Protein AF-A0A352IVZ8-F1 (afdb_monomer)

Radius of gyration: 16.43 Å; Cα contacts (8 Å, |Δi|>4): 69; chains: 1; bounding box: 38×27×43 Å

Structure (mmCIF, N/CA/C/O backbone):
data_AF-A0A352IVZ8-F1
#
_entry.id   AF-A0A352IVZ8-F1
#
loop_
_atom_site.group_PDB
_atom_site.id
_atom_site.type_symbol
_atom_site.label_atom_id
_atom_site.label_alt_id
_atom_site.label_comp_id
_atom_site.label_asym_id
_atom_site.label_entity_id
_atom_site.label_seq_id
_atom_site.pdbx_PDB_ins_code
_atom_site.Cartn_x
_atom_site.Cartn_y
_atom_site.Cartn_z
_atom_site.occupancy
_atom_site.B_iso_or_equiv
_atom_site.auth_seq_id
_atom_site.auth_comp_id
_atom_site.auth_asym_id
_atom_site.auth_atom_id
_atom_site.pdbx_PDB_model_num
ATOM 1 N N . MET A 1 1 ? 2.228 -14.556 -23.652 1.00 51.25 1 MET A N 1
ATOM 2 C CA . MET A 1 1 ? 1.571 -14.627 -22.328 1.00 51.25 1 MET A CA 1
ATOM 3 C C . MET A 1 1 ? 2.444 -13.816 -21.401 1.00 51.25 1 MET A C 1
ATOM 5 O O . MET A 1 1 ? 3.625 -14.140 -21.347 1.00 51.25 1 MET A O 1
ATOM 9 N N . PRO A 1 2 ? 1.918 -12.757 -20.770 1.00 64.75 2 PRO A N 1
ATOM 10 C CA . PRO A 1 2 ? 2.741 -11.839 -19.996 1.00 64.75 2 PRO A CA 1
ATOM 11 C C . PRO A 1 2 ? 3.408 -12.585 -18.846 1.00 64.75 2 PRO A C 1
ATOM 13 O O . PRO A 1 2 ? 2.765 -13.393 -18.163 1.00 64.75 2 PRO A O 1
ATOM 16 N N . GLU A 1 3 ? 4.690 -12.313 -18.629 1.00 77.62 3 GLU A N 1
ATOM 17 C CA . GLU A 1 3 ? 5.403 -12.847 -17.477 1.00 77.62 3 GLU A CA 1
ATOM 18 C C . GLU A 1 3 ? 4.732 -12.289 -16.216 1.00 77.62 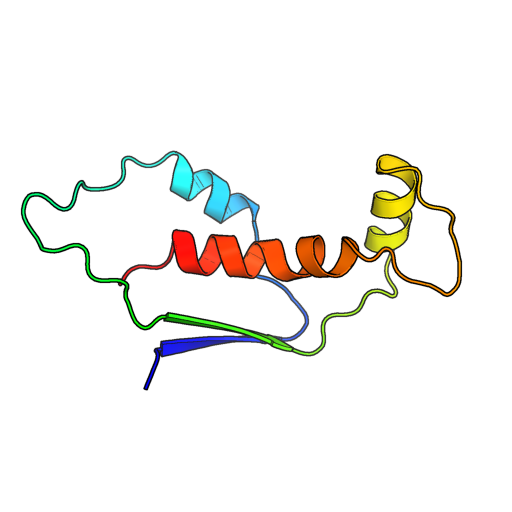3 GLU A C 1
ATOM 20 O O . GLU A 1 3 ? 4.720 -11.080 -15.971 1.00 77.62 3 GLU A O 1
ATOM 25 N N . THR A 1 4 ? 4.055 -13.169 -15.473 1.00 83.00 4 THR A N 1
ATOM 26 C CA . THR A 1 4 ? 3.196 -12.772 -14.354 1.00 83.00 4 THR A CA 1
ATOM 27 C C . THR A 1 4 ? 3.863 -13.120 -13.035 1.00 83.00 4 THR A C 1
ATOM 29 O O . THR A 1 4 ? 3.984 -14.287 -12.669 1.00 83.00 4 THR A O 1
ATOM 32 N N . LEU A 1 5 ? 4.252 -12.092 -12.288 1.00 86.25 5 LEU A N 1
ATOM 33 C CA . LEU A 1 5 ? 4.805 -12.224 -10.947 1.00 86.25 5 LEU A CA 1
ATOM 34 C C . LEU A 1 5 ? 3.670 -12.365 -9.929 1.00 86.25 5 LEU A C 1
ATOM 36 O O . LEU A 1 5 ? 2.883 -11.436 -9.735 1.00 86.25 5 LEU A O 1
ATOM 40 N N . VAL A 1 6 ? 3.585 -13.515 -9.261 1.00 89.12 6 VAL A N 1
ATOM 41 C CA . VAL A 1 6 ? 2.530 -13.794 -8.274 1.00 89.12 6 VAL A CA 1
ATOM 42 C C . VAL A 1 6 ? 3.097 -13.750 -6.857 1.00 89.12 6 VAL A C 1
ATOM 44 O O . VAL A 1 6 ? 4.024 -14.480 -6.513 1.00 89.12 6 VAL A O 1
ATOM 47 N N . TYR A 1 7 ? 2.506 -12.897 -6.023 1.00 88.31 7 TYR A N 1
ATOM 48 C CA . TYR A 1 7 ? 2.801 -12.748 -4.603 1.00 88.31 7 TYR A CA 1
ATOM 49 C C . TYR A 1 7 ? 1.631 -13.256 -3.761 1.00 88.31 7 TYR A C 1
ATOM 51 O O . TYR A 1 7 ? 0.464 -13.047 -4.101 1.00 88.31 7 TYR A O 1
ATOM 59 N N . HIS A 1 8 ? 1.941 -13.866 -2.620 1.00 88.19 8 HIS A N 1
ATOM 60 C CA . HIS A 1 8 ? 0.949 -14.392 -1.687 1.00 88.19 8 HIS A CA 1
ATOM 61 C C . HIS A 1 8 ? 1.131 -13.758 -0.319 1.00 88.19 8 HIS A C 1
ATOM 63 O O . HIS A 1 8 ? 2.170 -13.948 0.306 1.00 88.19 8 HIS A O 1
ATOM 69 N N . THR A 1 9 ? 0.107 -13.044 0.150 1.00 83.88 9 THR A N 1
ATOM 70 C CA . THR A 1 9 ? -0.018 -12.456 1.495 1.00 83.88 9 THR A CA 1
ATOM 71 C C . THR A 1 9 ? 0.993 -11.351 1.823 1.00 83.88 9 THR A C 1
ATOM 73 O O . THR A 1 9 ? 0.642 -10.382 2.495 1.00 83.88 9 THR A O 1
ATOM 76 N N . THR A 1 10 ? 2.224 -11.446 1.330 1.00 82.81 10 THR A N 1
ATOM 77 C CA . THR A 1 10 ? 3.309 -10.496 1.531 1.00 82.81 10 THR A CA 1
ATOM 78 C C . THR A 1 10 ? 3.608 -9.753 0.226 1.00 82.81 10 THR A C 1
ATOM 80 O O . THR A 1 10 ? 3.908 -10.372 -0.797 1.00 82.81 10 THR A O 1
ATOM 83 N N . PRO A 1 11 ? 3.522 -8.412 0.224 1.00 81.56 11 PRO A N 1
ATOM 84 C CA . PRO A 1 11 ? 3.928 -7.626 -0.930 1.00 81.56 11 PRO A CA 1
ATOM 85 C C . PRO A 1 11 ? 5.458 -7.631 -1.085 1.00 81.56 11 PRO A C 1
ATOM 87 O O . PRO A 1 11 ? 6.180 -7.847 -0.104 1.00 81.56 11 PRO A O 1
ATOM 90 N N . PRO A 1 12 ? 5.977 -7.333 -2.290 1.00 79.75 12 PRO A N 1
ATOM 91 C CA . PRO A 1 12 ? 7.406 -7.115 -2.481 1.00 79.75 12 PRO A CA 1
ATOM 92 C C . PRO A 1 12 ? 7.917 -5.997 -1.557 1.00 79.75 12 PRO A C 1
ATOM 94 O O . PRO A 1 12 ? 7.257 -4.975 -1.350 1.00 79.75 12 PRO A O 1
ATOM 97 N N . ALA A 1 13 ? 9.102 -6.201 -0.978 1.00 79.19 13 ALA A N 1
ATOM 98 C CA . ALA A 1 13 ? 9.687 -5.254 -0.038 1.00 79.19 13 ALA A CA 1
ATOM 99 C C . ALA A 1 13 ? 10.068 -3.941 -0.740 1.00 79.19 13 ALA A C 1
ATOM 101 O O . ALA A 1 13 ? 10.836 -3.941 -1.697 1.00 79.19 13 ALA A O 1
ATOM 102 N N . LEU A 1 14 ? 9.583 -2.813 -0.216 1.00 76.25 14 LEU A N 1
ATOM 103 C CA . LEU A 1 14 ? 9.763 -1.488 -0.820 1.00 76.25 14 LEU A CA 1
ATOM 104 C C . LEU A 1 14 ? 11.194 -0.939 -0.702 1.00 76.25 14 LEU A C 1
ATOM 106 O O . LEU A 1 14 ? 11.715 -0.339 -1.638 1.00 76.25 14 LEU A O 1
ATOM 110 N N . LEU A 1 15 ? 11.843 -1.156 0.444 1.00 73.50 15 LEU A N 1
ATOM 111 C CA . LEU A 1 15 ? 13.198 -0.676 0.755 1.00 73.50 15 LEU A CA 1
ATOM 112 C C . LEU A 1 15 ? 14.250 -0.998 -0.326 1.00 73.50 15 LEU A C 1
ATOM 114 O O . LEU A 1 15 ? 14.896 -0.069 -0.814 1.00 73.50 15 LEU A O 1
ATOM 118 N N . PRO A 1 16 ? 14.417 -2.263 -0.762 1.00 70.94 16 PRO A N 1
ATOM 119 C CA . PRO A 1 16 ? 15.380 -2.580 -1.816 1.00 70.94 16 PRO A CA 1
ATOM 120 C C . PRO A 1 16 ? 15.018 -1.939 -3.166 1.00 70.94 16 PRO A C 1
ATOM 122 O O . PRO A 1 16 ? 15.900 -1.707 -3.989 1.00 70.94 16 PRO A O 1
ATOM 125 N N . MET A 1 17 ? 13.744 -1.622 -3.404 1.00 68.88 17 MET A N 1
ATOM 126 C CA . MET A 1 17 ? 13.270 -1.045 -4.666 1.00 68.88 17 MET A CA 1
ATOM 127 C C . MET A 1 17 ? 13.550 0.451 -4.735 1.00 68.88 17 MET A C 1
ATOM 129 O O . MET A 1 17 ? 14.041 0.921 -5.757 1.00 68.88 17 MET A O 1
ATOM 133 N N . TYR A 1 18 ? 13.355 1.180 -3.634 1.00 69.75 18 TYR A N 1
ATOM 134 C CA . TYR A 1 18 ? 13.832 2.560 -3.525 1.00 69.75 18 TYR A CA 1
ATOM 135 C C . TYR A 1 18 ? 15.351 2.637 -3.718 1.00 69.75 18 TYR A C 1
ATOM 137 O O . TYR A 1 18 ? 15.826 3.487 -4.468 1.00 69.75 18 TYR A O 1
ATOM 145 N N . GLY A 1 19 ? 16.114 1.691 -3.158 1.00 74.00 19 GLY A N 1
ATOM 146 C CA . GLY A 1 19 ? 17.555 1.595 -3.414 1.00 74.00 19 GLY A CA 1
ATOM 147 C C . GLY A 1 19 ? 17.890 1.427 -4.901 1.00 74.00 19 GLY A C 1
ATOM 148 O O . GLY A 1 19 ? 18.778 2.101 -5.415 1.00 74.00 19 GLY A O 1
ATOM 149 N N . ARG A 1 20 ? 17.128 0.600 -5.630 1.00 66.69 20 ARG A N 1
ATOM 150 C CA . ARG A 1 20 ? 17.300 0.437 -7.085 1.00 66.69 20 ARG A CA 1
ATOM 151 C C . ARG A 1 20 ? 16.997 1.703 -7.881 1.00 66.69 20 ARG A C 1
ATOM 153 O O . ARG A 1 20 ? 17.612 1.891 -8.923 1.00 66.69 20 ARG A O 1
ATOM 160 N N . THR A 1 21 ? 16.097 2.571 -7.416 1.00 66.25 21 THR A N 1
ATOM 161 C CA . THR A 1 21 ? 15.811 3.843 -8.112 1.00 66.25 21 THR A CA 1
ATOM 162 C C . THR A 1 21 ? 16.954 4.856 -8.040 1.00 66.25 21 THR A C 1
A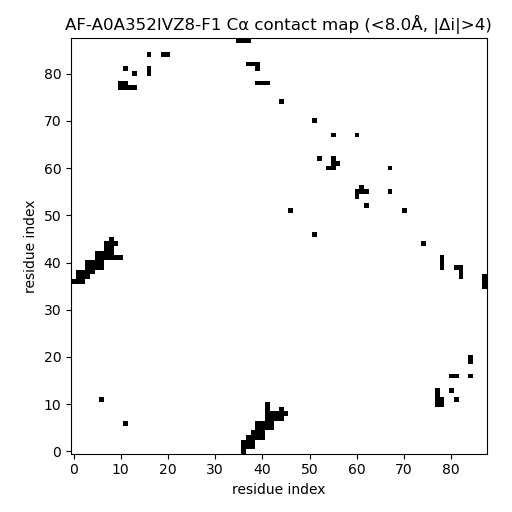TOM 164 O O . THR A 1 21 ? 17.007 5.754 -8.873 1.00 66.25 21 THR A O 1
ATOM 167 N N . LEU A 1 22 ? 17.886 4.699 -7.094 1.00 73.25 22 LEU A N 1
ATOM 168 C CA . LEU A 1 22 ? 19.087 5.536 -6.993 1.00 73.25 22 LEU A CA 1
ATOM 169 C C . LEU A 1 22 ? 20.201 5.091 -7.953 1.00 73.25 22 LEU A C 1
ATOM 171 O O . LEU A 1 22 ? 21.164 5.828 -8.158 1.00 73.25 22 LEU A O 1
ATOM 175 N N . LEU A 1 23 ? 20.095 3.891 -8.533 1.00 74.44 23 LEU A N 1
ATOM 176 C CA . LEU A 1 23 ? 21.064 3.401 -9.507 1.00 74.44 23 LEU A CA 1
ATOM 177 C C . LEU A 1 23 ? 20.821 4.074 -10.866 1.00 74.44 23 LEU A C 1
ATOM 179 O O . LEU A 1 23 ? 19.668 4.206 -11.287 1.00 74.44 23 LEU A O 1
ATOM 183 N N . PRO A 1 24 ? 21.884 4.472 -11.589 1.00 63.81 24 PRO A N 1
ATOM 18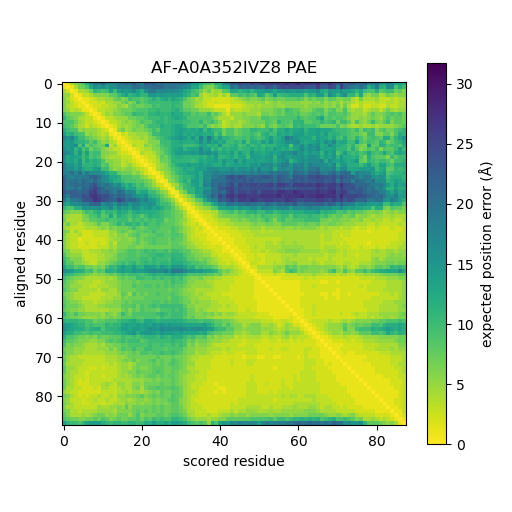4 C CA . PRO A 1 24 ? 21.740 5.057 -12.913 1.00 63.81 24 PRO A CA 1
ATOM 185 C C . PRO A 1 24 ? 21.040 4.062 -13.847 1.00 63.81 24 PRO A C 1
ATOM 187 O O . PRO A 1 24 ? 21.548 2.975 -14.121 1.00 63.81 24 PRO A O 1
ATOM 190 N N . LYS A 1 25 ? 19.849 4.430 -14.336 1.00 66.94 25 LYS A N 1
ATOM 191 C CA . LYS A 1 25 ? 19.139 3.652 -15.357 1.00 66.94 25 LYS A CA 1
ATOM 192 C C . LYS A 1 25 ? 19.931 3.738 -16.660 1.00 66.94 25 LYS A C 1
ATOM 194 O O . LYS A 1 25 ? 20.180 4.832 -17.165 1.00 66.94 25 LYS A O 1
ATOM 199 N N . GLN A 1 26 ? 20.308 2.588 -17.213 1.00 63.22 26 GLN A N 1
ATOM 200 C CA . GLN A 1 26 ? 20.911 2.525 -18.539 1.00 63.22 26 GLN A CA 1
ATOM 201 C C . GLN A 1 26 ? 19.900 3.080 -19.548 1.00 63.22 26 GLN A C 1
ATOM 203 O O . GLN A 1 26 ? 18.806 2.539 -19.710 1.00 63.22 26 GLN A O 1
ATOM 208 N N . LYS A 1 27 ? 20.235 4.218 -20.161 1.00 56.69 27 LYS A N 1
ATOM 209 C CA . LYS A 1 27 ? 19.396 4.863 -21.172 1.00 56.69 27 LYS A CA 1
ATOM 210 C C . LYS A 1 27 ? 19.283 3.890 -22.349 1.00 56.69 27 LYS A C 1
ATOM 212 O O . LYS A 1 27 ? 20.306 3.499 -22.908 1.00 56.69 27 LYS A O 1
ATOM 217 N N . GLN A 1 28 ? 18.068 3.479 -22.706 1.00 59.69 28 GLN A N 1
ATOM 218 C CA . GLN A 1 28 ? 17.843 2.807 -23.983 1.00 59.69 28 GLN A CA 1
ATOM 219 C C . GLN A 1 28 ? 18.077 3.846 -25.083 1.00 59.69 28 GLN A C 1
ATOM 221 O O . GLN A 1 28 ? 17.249 4.719 -25.333 1.00 59.69 28 GLN A O 1
ATOM 226 N N . THR A 1 29 ? 19.272 3.824 -25.663 1.00 49.12 29 THR A N 1
ATOM 227 C CA . THR A 1 29 ? 19.667 4.726 -26.743 1.00 49.12 29 THR A CA 1
ATOM 228 C C . THR A 1 29 ? 19.139 4.155 -28.060 1.00 49.12 29 THR A C 1
ATOM 230 O O . THR A 1 29 ? 19.706 3.197 -28.575 1.00 49.12 29 THR A O 1
ATOM 233 N N . GLY A 1 30 ? 18.061 4.733 -28.603 1.00 58.56 30 GLY A N 1
ATOM 234 C CA . GLY A 1 30 ? 17.703 4.585 -30.024 1.00 58.56 30 GLY A CA 1
ATOM 235 C C . GLY A 1 30 ? 16.697 3.494 -30.418 1.00 58.56 30 GLY A C 1
ATOM 236 O O . GLY A 1 30 ? 16.651 3.152 -31.594 1.00 58.56 30 GLY A O 1
ATOM 237 N N . GLY A 1 31 ? 15.896 2.961 -29.492 1.00 61.72 31 GLY A N 1
ATOM 238 C CA . GLY A 1 31 ? 14.800 2.032 -29.811 1.00 61.72 31 GLY A CA 1
ATOM 239 C C . GLY A 1 31 ? 13.424 2.686 -29.693 1.00 61.72 31 GLY A C 1
ATOM 240 O O . GLY A 1 31 ? 13.240 3.570 -28.855 1.00 61.72 31 GLY A O 1
ATOM 241 N N . ASP A 1 32 ? 12.475 2.241 -30.520 1.00 68.75 32 ASP A N 1
ATOM 242 C CA . ASP A 1 32 ? 11.053 2.582 -30.400 1.00 68.75 32 ASP A CA 1
ATOM 243 C C . ASP A 1 32 ? 10.552 2.287 -28.974 1.00 68.75 32 ASP A C 1
ATOM 245 O O . ASP A 1 32 ? 10.990 1.320 -28.340 1.00 68.75 32 ASP A O 1
ATOM 249 N N . VAL A 1 33 ? 9.680 3.141 -28.433 1.00 71.50 33 VAL A N 1
ATOM 250 C CA . VAL A 1 33 ? 9.219 3.030 -27.040 1.00 71.50 33 VAL A CA 1
ATOM 251 C C . VAL A 1 33 ? 8.235 1.865 -26.945 1.00 71.50 33 VAL A C 1
ATOM 253 O O . VAL A 1 33 ? 7.027 2.037 -27.072 1.00 71.50 33 VAL A O 1
ATOM 256 N N . SER A 1 34 ? 8.760 0.662 -26.718 1.00 77.12 34 SER A N 1
ATOM 257 C CA . SER A 1 34 ? 7.955 -0.540 -26.505 1.00 77.12 34 SER A CA 1
ATOM 258 C C . SER A 1 34 ? 7.677 -0.739 -25.018 1.00 77.12 34 SER A C 1
ATOM 260 O O . SER A 1 34 ? 8.598 -0.802 -24.202 1.00 77.12 34 SER A O 1
ATOM 262 N N . ILE A 1 35 ? 6.400 -0.872 -24.659 1.00 81.06 35 ILE A N 1
ATOM 263 C CA . ILE A 1 35 ? 5.989 -1.249 -23.303 1.00 81.06 35 ILE A CA 1
ATOM 264 C C . ILE A 1 35 ? 6.145 -2.773 -23.173 1.00 81.06 35 ILE A C 1
ATOM 266 O O . ILE A 1 35 ? 5.578 -3.497 -23.993 1.00 81.06 35 ILE A O 1
ATOM 270 N N . PRO A 1 36 ? 6.905 -3.280 -22.187 1.00 84.12 36 PRO A N 1
ATOM 271 C CA . PRO A 1 36 ? 7.075 -4.718 -22.001 1.00 84.12 36 PRO A CA 1
ATOM 272 C C . PRO A 1 36 ? 5.790 -5.378 -21.474 1.00 84.12 36 PRO A C 1
ATOM 274 O O . PRO A 1 36 ? 5.056 -4.787 -20.678 1.00 84.12 36 PRO A O 1
ATOM 277 N N . GLU A 1 37 ? 5.533 -6.624 -21.885 1.00 88.75 37 GLU A N 1
ATOM 278 C CA . GLU A 1 37 ? 4.384 -7.423 -21.430 1.00 88.75 37 GLU A CA 1
ATOM 279 C C . GLU A 1 37 ? 4.609 -7.999 -20.018 1.00 88.75 37 GLU A C 1
ATOM 281 O O . GLU A 1 37 ? 4.805 -9.202 -19.834 1.00 88.75 37 GLU A O 1
ATOM 286 N N . LEU A 1 38 ? 4.578 -7.134 -19.002 1.00 90.12 38 LEU A N 1
ATOM 287 C CA . LEU A 1 38 ? 4.755 -7.504 -17.595 1.00 90.12 38 LEU A CA 1
ATOM 288 C C . LEU A 1 38 ? 3.430 -7.476 -16.829 1.00 90.12 38 LEU A C 1
ATOM 290 O O . LEU A 1 38 ? 2.606 -6.579 -17.011 1.00 90.12 38 LEU A O 1
ATOM 294 N N . SER A 1 39 ? 3.249 -8.428 -15.913 1.00 91.62 39 SER A N 1
ATOM 295 C CA . SER A 1 39 ? 2.087 -8.494 -15.023 1.00 91.62 39 SER A CA 1
ATOM 296 C C . SER A 1 39 ? 2.508 -8.826 -13.591 1.00 91.62 39 SER A C 1
ATOM 298 O O . SER A 1 39 ? 3.472 -9.554 -13.359 1.00 91.62 39 SER A O 1
ATOM 300 N N . ALA A 1 40 ? 1.788 -8.293 -12.603 1.00 92.12 40 ALA A N 1
ATOM 301 C CA . ALA A 1 40 ? 2.030 -8.581 -11.193 1.00 92.12 40 ALA A CA 1
ATOM 302 C C . ALA A 1 40 ? 0.708 -8.719 -10.430 1.00 92.12 40 ALA A C 1
ATOM 304 O O . ALA A 1 40 ? -0.198 -7.904 -10.586 1.00 92.12 40 ALA A O 1
ATOM 305 N N . SER A 1 41 ? 0.600 -9.747 -9.589 1.00 93.25 41 SER A N 1
ATOM 306 C CA . SER A 1 41 ? -0.596 -10.061 -8.803 1.00 93.25 41 SER A CA 1
ATOM 307 C C . SER A 1 41 ? -0.241 -10.289 -7.339 1.00 93.25 41 SER A C 1
ATOM 309 O O . SER A 1 41 ? 0.737 -10.965 -7.035 1.00 93.25 41 SER A O 1
ATOM 311 N N . LEU A 1 42 ? -1.053 -9.755 -6.424 1.00 92.19 42 LEU A N 1
ATOM 312 C CA . LEU A 1 42 ? -0.948 -10.012 -4.986 1.00 92.19 42 LEU A CA 1
ATOM 313 C C . LEU A 1 42 ? -2.249 -10.631 -4.485 1.00 92.19 42 LEU A C 1
ATOM 315 O O . LEU A 1 42 ? -3.299 -9.991 -4.511 1.00 92.19 42 LEU A O 1
ATOM 319 N N . LEU A 1 43 ? -2.165 -11.869 -4.007 1.00 92.75 43 LEU A N 1
ATOM 320 C CA . LEU A 1 43 ? -3.305 -12.642 -3.526 1.00 92.75 43 LEU A CA 1
ATOM 321 C C . LEU A 1 43 ? -3.309 -12.723 -1.999 1.00 92.75 43 LEU A C 1
ATOM 323 O O . LEU A 1 43 ? -2.258 -12.788 -1.364 1.00 92.75 43 LEU A O 1
ATOM 327 N N . GLY A 1 44 ? -4.502 -12.743 -1.400 1.00 89.25 44 GLY A N 1
ATOM 328 C CA . GLY A 1 44 ? -4.658 -12.923 0.048 1.00 89.25 44 GLY A CA 1
ATOM 329 C C . GLY A 1 44 ? -4.139 -11.752 0.889 1.00 89.25 44 GLY A C 1
ATOM 330 O O . GLY A 1 44 ? -3.722 -11.955 2.029 1.00 89.25 44 GLY A O 1
ATOM 331 N N . VAL A 1 45 ? -4.127 -10.534 0.334 1.00 89.69 45 VAL A N 1
ATOM 332 C CA . VAL A 1 45 ? -3.789 -9.329 1.099 1.00 89.69 45 VAL A CA 1
ATOM 333 C C . VAL A 1 45 ? -4.865 -9.064 2.154 1.00 89.69 45 VAL A C 1
ATOM 335 O O . VAL A 1 45 ? -6.059 -9.094 1.863 1.00 89.69 45 VAL A O 1
ATOM 338 N N . S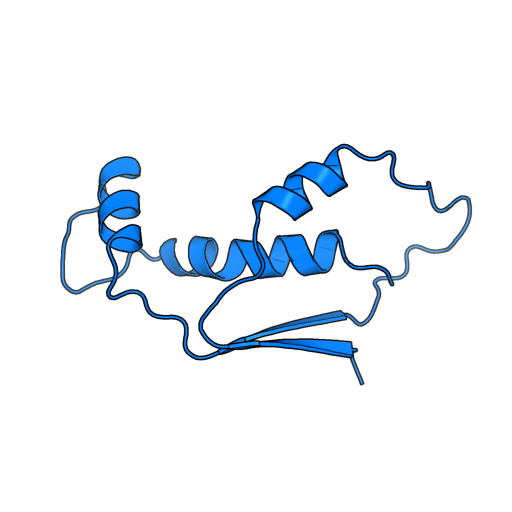ER A 1 46 ? -4.441 -8.804 3.390 1.00 88.69 46 SER A N 1
ATOM 339 C CA . SER A 1 46 ? -5.344 -8.527 4.509 1.00 88.69 46 SER A CA 1
ATOM 340 C C . SER A 1 46 ? -5.214 -7.085 4.980 1.00 88.69 46 SER A C 1
ATOM 342 O O . SER A 1 46 ? -4.115 -6.544 5.116 1.00 88.69 46 SER A O 1
ATOM 344 N N . THR A 1 47 ? -6.355 -6.468 5.272 1.00 89.25 47 THR A N 1
ATOM 345 C CA . THR A 1 47 ? -6.453 -5.123 5.853 1.00 89.25 47 THR A CA 1
ATOM 346 C C . THR A 1 47 ? -6.669 -5.149 7.366 1.00 89.25 47 THR A C 1
ATOM 348 O O . THR A 1 47 ? -6.625 -4.096 7.997 1.00 89.25 47 THR A O 1
ATOM 351 N N . ALA A 1 48 ? -6.816 -6.337 7.965 1.00 80.75 48 ALA A N 1
ATOM 352 C CA . ALA A 1 48 ? -7.144 -6.546 9.381 1.00 80.75 48 ALA A CA 1
ATOM 353 C C . ALA A 1 48 ? 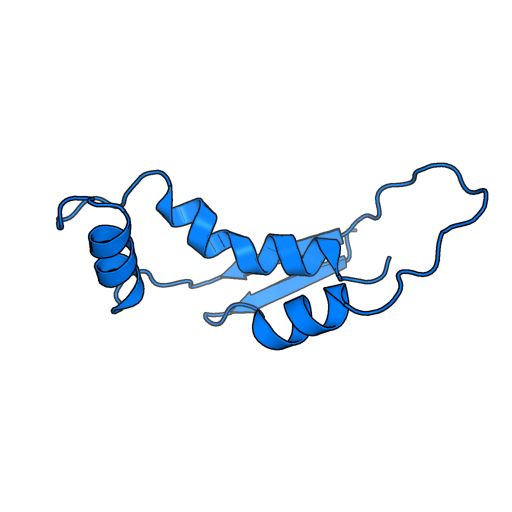-5.997 -6.214 10.367 1.00 80.75 48 ALA A C 1
ATOM 355 O O . ALA A 1 48 ? -6.052 -6.567 11.542 1.00 80.75 48 ALA A O 1
ATOM 356 N N . GLY A 1 49 ? -4.934 -5.556 9.899 1.00 80.69 49 GLY A N 1
ATOM 357 C CA . GLY A 1 49 ? -3.753 -5.216 10.689 1.00 80.69 49 GLY A CA 1
ATOM 358 C C . GLY A 1 49 ? -3.701 -3.759 11.157 1.00 80.69 49 GLY A C 1
ATOM 359 O O . GLY A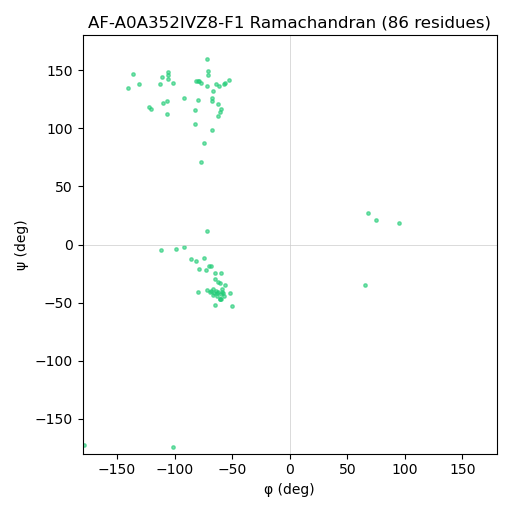 1 49 ? -4.593 -2.945 10.928 1.00 80.69 49 GLY A O 1
ATOM 360 N N . LYS A 1 50 ? -2.573 -3.390 11.776 1.00 88.81 50 LYS A N 1
ATOM 361 C CA . LYS A 1 50 ? -2.319 -2.028 12.289 1.00 88.81 50 LYS A CA 1
ATOM 362 C C . LYS A 1 50 ? -2.152 -0.971 11.183 1.00 88.81 50 LYS A C 1
ATOM 364 O O . LYS A 1 50 ? -2.278 0.221 11.460 1.00 88.81 50 LYS A O 1
ATOM 369 N N . ASN A 1 51 ? -1.879 -1.392 9.946 1.00 90.75 51 ASN A N 1
ATOM 370 C CA . ASN A 1 51 ? -1.536 -0.497 8.836 1.00 90.75 51 ASN A CA 1
ATOM 371 C C . ASN A 1 51 ? -2.707 0.397 8.413 1.00 90.75 51 ASN A C 1
ATOM 373 O O . ASN A 1 51 ? -2.510 1.598 8.250 1.00 90.75 51 ASN A O 1
ATOM 377 N N . LEU A 1 52 ? -3.921 -0.159 8.311 1.00 92.38 52 LEU A N 1
ATOM 378 C CA . LEU A 1 52 ? -5.119 0.613 7.970 1.00 92.38 52 LEU A CA 1
ATOM 379 C C . LEU A 1 52 ? -5.385 1.698 9.018 1.00 92.38 52 LEU A C 1
ATOM 381 O O . LEU A 1 52 ? -5.577 2.859 8.669 1.00 92.38 52 LEU A O 1
ATOM 385 N N . LYS A 1 53 ? -5.324 1.336 10.305 1.00 92.50 53 LYS A N 1
ATOM 386 C CA . LYS A 1 53 ? -5.528 2.283 11.408 1.00 92.50 53 LYS A CA 1
ATOM 387 C C . LYS A 1 53 ? -4.502 3.416 11.372 1.00 92.50 53 LYS A C 1
ATOM 389 O O . LYS A 1 53 ? -4.862 4.574 11.550 1.00 92.50 53 LYS A O 1
ATOM 394 N N . ARG A 1 54 ? -3.229 3.099 11.108 1.00 93.44 54 ARG A N 1
ATOM 395 C CA . ARG A 1 54 ? -2.177 4.117 10.990 1.00 93.44 54 ARG A CA 1
ATOM 396 C C . ARG A 1 54 ? -2.390 5.022 9.778 1.00 93.44 54 ARG A C 1
ATOM 398 O O . ARG A 1 54 ? -2.235 6.230 9.903 1.00 93.44 54 ARG A O 1
ATOM 405 N N . TYR A 1 55 ? -2.778 4.461 8.636 1.00 94.25 55 TYR A N 1
ATOM 406 C CA . TYR A 1 55 ? -3.122 5.239 7.448 1.00 94.25 55 TYR A CA 1
ATOM 407 C C . TYR A 1 55 ? -4.294 6.192 7.709 1.00 94.25 55 TYR A C 1
ATOM 409 O O . TYR A 1 55 ? -4.194 7.379 7.413 1.00 94.25 55 TYR A O 1
ATOM 417 N N . GLN A 1 56 ? -5.365 5.701 8.340 1.00 94.12 56 GLN A N 1
ATOM 418 C CA . GLN A 1 56 ? -6.516 6.518 8.727 1.00 94.12 56 GLN A CA 1
ATOM 419 C C . GLN A 1 56 ? -6.107 7.684 9.635 1.00 94.12 56 GLN A C 1
ATOM 421 O O . GLN A 1 56 ? -6.504 8.813 9.382 1.00 94.12 56 GLN A O 1
ATOM 426 N N . GLN A 1 57 ? -5.253 7.438 10.633 1.00 94.00 57 GLN A N 1
ATOM 427 C CA . GLN A 1 57 ? -4.738 8.486 11.520 1.00 94.00 57 GLN A CA 1
ATOM 428 C C . GLN A 1 57 ? -3.905 9.542 10.784 1.00 94.00 57 GLN A C 1
ATOM 430 O O . GLN A 1 57 ? -4.079 10.728 11.035 1.00 94.00 57 GLN A O 1
ATOM 435 N N . VAL A 1 58 ? -3.011 9.125 9.881 1.00 95.88 58 VAL A N 1
ATOM 436 C CA . VAL A 1 58 ? -2.143 10.047 9.127 1.00 95.88 58 VAL A CA 1
ATOM 437 C C . VAL A 1 58 ? -2.948 10.893 8.141 1.00 95.88 58 VAL A C 1
ATOM 439 O O . VAL A 1 58 ? -2.683 12.081 7.995 1.00 95.88 58 VAL A O 1
ATOM 442 N N . CYS A 1 59 ? -3.932 10.293 7.472 1.00 95.12 59 CYS A N 1
ATOM 443 C CA . CYS A 1 59 ? -4.736 10.967 6.454 1.00 95.12 59 CYS A CA 1
ATOM 444 C C . CYS A 1 59 ? -6.021 11.613 7.000 1.00 95.12 59 CYS A C 1
ATOM 446 O O . CYS A 1 59 ? -6.756 12.220 6.229 1.00 95.12 59 CYS A O 1
ATOM 448 N N . GLY A 1 60 ? -6.315 11.484 8.298 1.00 94.81 60 GLY A N 1
ATOM 449 C CA . GLY A 1 60 ? -7.508 12.064 8.924 1.00 94.81 60 GLY A CA 1
ATOM 450 C C . GLY A 1 60 ? -8.824 11.340 8.609 1.00 94.81 60 GLY A C 1
ATOM 451 O O . GLY A 1 60 ? -9.893 11.929 8.741 1.00 94.81 60 GLY A O 1
ATOM 452 N N . PHE A 1 61 ? -8.780 10.070 8.197 1.00 93.50 61 PHE A N 1
ATOM 453 C CA . PHE A 1 61 ? -9.993 9.276 7.991 1.00 93.50 61 PHE A CA 1
ATOM 454 C C . PHE A 1 61 ? -10.554 8.768 9.322 1.00 93.50 61 PHE A C 1
ATOM 456 O O . PHE A 1 61 ? -9.815 8.309 10.195 1.00 93.50 61 PHE A O 1
ATOM 463 N N . ALA A 1 62 ? -11.881 8.778 9.449 1.00 90.12 62 ALA A N 1
ATOM 464 C CA . ALA A 1 62 ? -12.556 8.174 10.589 1.00 90.12 62 ALA A CA 1
ATOM 465 C C . ALA A 1 62 ? -12.326 6.653 10.622 1.00 90.12 62 ALA A C 1
ATOM 467 O O . ALA A 1 62 ? -12.389 5.971 9.594 1.00 90.12 62 ALA A O 1
ATOM 468 N N . ALA A 1 63 ? -12.082 6.117 11.818 1.00 83.75 63 ALA A N 1
ATOM 469 C CA . ALA A 1 63 ? -12.075 4.676 12.032 1.00 83.75 63 ALA A CA 1
ATOM 470 C C . ALA A 1 63 ? -13.512 4.138 11.954 1.00 83.75 63 ALA A C 1
ATOM 472 O O . ALA A 1 63 ? -14.432 4.730 12.515 1.00 83.75 63 ALA A O 1
ATOM 473 N N . GLY A 1 64 ? -13.710 3.008 11.278 1.00 83.00 64 GLY A N 1
ATOM 474 C CA . GLY A 1 64 ? -15.031 2.411 11.103 1.00 83.00 64 GLY A CA 1
ATOM 475 C C . GLY A 1 64 ? -14.981 1.101 10.323 1.00 83.00 64 GLY A C 1
ATOM 476 O O . GLY A 1 64 ? -13.906 0.589 10.020 1.00 83.00 64 GLY A O 1
ATOM 477 N N . SER A 1 65 ? -16.158 0.571 9.991 1.00 83.44 65 SER A N 1
ATOM 478 C CA . SER A 1 65 ? -16.323 -0.658 9.200 1.00 83.44 65 SER A CA 1
ATOM 479 C C . SER A 1 65 ? -16.034 -0.476 7.706 1.00 83.44 65 SER A C 1
ATOM 481 O O . SER A 1 65 ? -15.926 -1.462 6.980 1.00 83.44 65 SER A O 1
ATOM 483 N N . HIS A 1 66 ? -15.898 0.769 7.245 1.00 88.25 66 HIS A N 1
ATOM 484 C CA . HIS A 1 66 ? -15.646 1.100 5.849 1.00 88.25 66 HIS A CA 1
ATOM 485 C C . HIS A 1 66 ? -14.173 1.433 5.622 1.00 88.25 66 HIS A C 1
ATOM 487 O O . HIS A 1 66 ? -13.538 2.136 6.413 1.00 88.25 66 HIS A O 1
ATOM 493 N N . LEU A 1 67 ? -13.637 0.943 4.506 1.00 91.38 67 LEU A N 1
ATOM 494 C CA . LEU A 1 67 ? -12.290 1.277 4.064 1.00 91.38 67 LEU A CA 1
ATOM 495 C C . LEU A 1 67 ? -12.293 2.628 3.333 1.00 91.38 67 LEU A C 1
ATOM 497 O O . LEU A 1 67 ? -13.202 2.879 2.539 1.00 91.38 67 LEU A O 1
ATOM 501 N N . PRO A 1 68 ? -11.268 3.479 3.529 1.00 93.00 68 PRO A N 1
ATOM 502 C CA . PRO A 1 68 ? -11.063 4.638 2.669 1.00 93.00 68 PRO A CA 1
ATOM 503 C C . PRO A 1 68 ? -10.915 4.204 1.206 1.00 93.00 68 PRO A C 1
ATOM 505 O O . PRO A 1 68 ? -10.190 3.252 0.917 1.00 93.00 68 PRO A O 1
ATOM 508 N N . VAL A 1 69 ? -11.532 4.933 0.272 1.00 93.94 69 VAL A N 1
ATOM 509 C CA . VAL A 1 69 ? -11.469 4.629 -1.176 1.00 93.94 69 VAL A CA 1
ATOM 510 C C . VAL A 1 69 ? -10.039 4.638 -1.732 1.00 93.94 69 VAL A C 1
ATOM 512 O O . VAL A 1 69 ? -9.737 3.970 -2.715 1.00 93.94 69 VAL A O 1
ATOM 515 N N . THR A 1 70 ? -9.133 5.361 -1.076 1.00 94.75 70 THR A N 1
ATOM 516 C CA . THR A 1 70 ? -7.714 5.470 -1.430 1.00 94.75 70 THR A CA 1
ATOM 517 C C . THR A 1 70 ? -6.853 4.350 -0.844 1.00 94.75 70 THR A C 1
ATOM 519 O O . THR A 1 70 ? -5.708 4.176 -1.257 1.00 94.75 70 THR A O 1
ATOM 522 N N . TRP A 1 71 ? -7.368 3.561 0.104 1.00 94.06 71 TRP A N 1
ATOM 523 C CA . TRP A 1 71 ? -6.612 2.481 0.740 1.00 94.06 71 TRP A CA 1
ATOM 524 C C . TRP A 1 71 ? -6.172 1.370 -0.233 1.00 94.06 71 TRP A C 1
ATOM 526 O O . TRP A 1 71 ? -5.012 0.957 -0.160 1.00 94.06 71 TRP A O 1
ATOM 536 N N . PRO A 1 72 ? -7.004 0.923 -1.198 1.00 92.44 72 PRO A N 1
ATOM 537 C CA . PRO A 1 72 ? -6.576 -0.034 -2.219 1.00 92.44 72 PRO A CA 1
ATOM 538 C C . PRO A 1 72 ? -5.350 0.425 -3.017 1.00 92.44 72 PRO A C 1
ATOM 540 O O . PRO A 1 72 ? -4.490 -0.393 -3.331 1.00 92.44 72 PRO A O 1
ATOM 543 N N . HIS A 1 73 ? -5.214 1.730 -3.283 1.00 92.38 73 HIS A N 1
ATOM 544 C CA . HIS A 1 73 ? -4.032 2.269 -3.959 1.00 92.38 73 HIS A CA 1
ATOM 545 C C . HIS A 1 73 ? -2.754 2.049 -3.133 1.00 92.38 73 HIS A C 1
ATOM 547 O O . HIS A 1 73 ? -1.731 1.640 -3.678 1.00 92.38 73 HIS A O 1
ATOM 553 N N . VAL A 1 74 ? -2.822 2.245 -1.811 1.00 92.38 74 VAL A N 1
ATOM 554 C CA . VAL A 1 74 ? -1.692 1.999 -0.898 1.00 92.38 74 VAL A CA 1
ATOM 555 C C . VAL A 1 74 ? -1.303 0.519 -0.883 1.00 92.38 74 VAL A C 1
ATOM 557 O O . VAL A 1 74 ? -0.117 0.198 -0.889 1.00 92.38 74 VAL A O 1
ATOM 560 N N . LEU A 1 75 ? -2.286 -0.388 -0.907 1.00 91.81 75 LEU A N 1
ATOM 561 C CA . LEU A 1 75 ? -2.036 -1.833 -0.975 1.00 91.81 75 LEU A CA 1
ATOM 562 C C . LEU A 1 75 ? -1.396 -2.258 -2.304 1.00 91.81 75 LEU A C 1
ATOM 564 O O . LEU A 1 75 ? -0.533 -3.132 -2.308 1.00 91.81 75 LEU A O 1
ATOM 568 N N . ALA A 1 76 ? -1.809 -1.648 -3.417 1.00 92.38 76 ALA A N 1
ATOM 569 C CA . ALA A 1 76 ? -1.307 -1.961 -4.755 1.00 92.38 76 ALA A CA 1
ATOM 570 C C . ALA A 1 76 ? 0.068 -1.337 -5.055 1.00 92.38 76 ALA A C 1
ATOM 572 O O . ALA A 1 76 ? 0.791 -1.821 -5.924 1.00 92.38 76 ALA A O 1
ATOM 573 N N . PHE A 1 77 ? 0.460 -0.284 -4.333 1.00 91.94 77 PHE A N 1
ATOM 574 C CA . PHE A 1 77 ? 1.674 0.488 -4.605 1.00 91.94 77 PHE A CA 1
ATOM 575 C C . PHE A 1 77 ? 2.973 -0.341 -4.745 1.00 91.94 77 PHE A C 1
ATOM 577 O O . PHE A 1 77 ? 3.731 -0.084 -5.685 1.00 91.94 77 PHE A O 1
ATOM 584 N N . PRO A 1 78 ? 3.243 -1.369 -3.912 1.00 91.12 78 PRO A N 1
ATOM 585 C CA . PRO A 1 78 ? 4.422 -2.217 -4.091 1.00 91.12 78 PRO A CA 1
ATOM 586 C C . PRO A 1 78 ? 4.459 -2.952 -5.440 1.00 91.12 78 PRO A C 1
ATOM 588 O O . PRO A 1 78 ? 5.539 -3.142 -5.998 1.00 91.12 78 PRO A O 1
ATOM 591 N N . LEU A 1 79 ? 3.300 -3.329 -5.995 1.00 92.38 79 LEU A N 1
ATOM 592 C CA . LEU A 1 79 ? 3.217 -3.964 -7.315 1.00 92.38 79 LEU A CA 1
ATOM 593 C C . LEU A 1 79 ? 3.565 -2.974 -8.428 1.00 92.38 79 LEU A C 1
ATOM 595 O O . LEU A 1 79 ? 4.314 -3.322 -9.337 1.00 92.38 79 LEU A O 1
ATOM 599 N N . HIS A 1 80 ? 3.098 -1.725 -8.329 1.00 91.19 80 HIS A N 1
ATOM 600 C CA . HIS A 1 80 ? 3.460 -0.679 -9.291 1.00 91.19 80 HIS A CA 1
ATOM 601 C C . HIS A 1 80 ? 4.972 -0.447 -9.320 1.00 91.19 80 HIS A C 1
ATOM 603 O O . HIS A 1 80 ? 5.580 -0.429 -10.389 1.00 91.19 80 HIS A O 1
ATOM 609 N N . LEU A 1 81 ? 5.605 -0.329 -8.148 1.00 89.19 81 LEU A N 1
ATOM 610 C CA . LEU A 1 81 ? 7.060 -0.199 -8.078 1.00 89.19 81 LEU A CA 1
ATOM 611 C C . LEU A 1 81 ? 7.776 -1.428 -8.636 1.00 89.19 81 LEU A C 1
ATOM 613 O O . LEU A 1 81 ? 8.855 -1.284 -9.213 1.00 89.19 81 LEU A O 1
ATOM 617 N N . LYS A 1 82 ? 7.197 -2.627 -8.497 1.00 87.75 82 LYS A N 1
ATOM 618 C CA . LYS A 1 82 ? 7.784 -3.853 -9.048 1.00 87.75 82 LYS A CA 1
ATOM 619 C C . LYS A 1 82 ? 7.822 -3.790 -10.553 1.00 87.75 82 LYS A C 1
ATOM 621 O O . LYS A 1 82 ? 8.909 -3.879 -11.099 1.00 87.75 82 LYS A O 1
ATOM 626 N N . LEU A 1 83 ? 6.700 -3.487 -11.189 1.00 88.88 83 LEU A N 1
ATOM 627 C CA . LEU A 1 83 ? 6.633 -3.333 -12.639 1.00 88.88 83 LEU A CA 1
ATOM 628 C C . LEU A 1 83 ? 7.588 -2.242 -13.160 1.00 88.88 83 LEU A C 1
ATOM 630 O O . LEU A 1 83 ? 8.241 -2.437 -14.176 1.00 88.88 83 LEU A O 1
ATOM 634 N N . LEU A 1 84 ? 7.748 -1.124 -12.440 1.00 86.19 84 LEU A N 1
ATOM 635 C CA . LEU A 1 84 ? 8.649 -0.029 -12.845 1.00 86.19 84 LEU A CA 1
ATOM 636 C C . LEU A 1 84 ? 10.152 -0.337 -12.695 1.00 86.19 84 LEU A C 1
ATOM 638 O O . LEU A 1 84 ? 10.990 0.343 -13.306 1.00 86.19 84 LEU A O 1
ATOM 642 N N . THR A 1 85 ? 10.495 -1.298 -11.834 1.00 83.44 85 THR A N 1
ATOM 643 C CA . THR A 1 85 ? 11.879 -1.687 -11.504 1.00 83.44 85 THR A CA 1
ATOM 644 C C . THR A 1 85 ? 12.247 -3.080 -12.010 1.00 83.44 85 THR A C 1
ATOM 646 O O . THR A 1 85 ? 13.403 -3.490 -11.860 1.00 83.44 85 THR A O 1
ATOM 649 N N . GLU A 1 86 ? 11.286 -3.802 -12.583 1.00 83.06 86 GLU A N 1
ATOM 650 C CA . GLU A 1 86 ? 11.504 -5.074 -13.252 1.00 83.06 86 GLU A CA 1
ATOM 651 C C . GLU A 1 86 ? 12.241 -4.848 -14.567 1.00 83.06 86 GLU A C 1
ATOM 653 O O . GLU A 1 86 ? 12.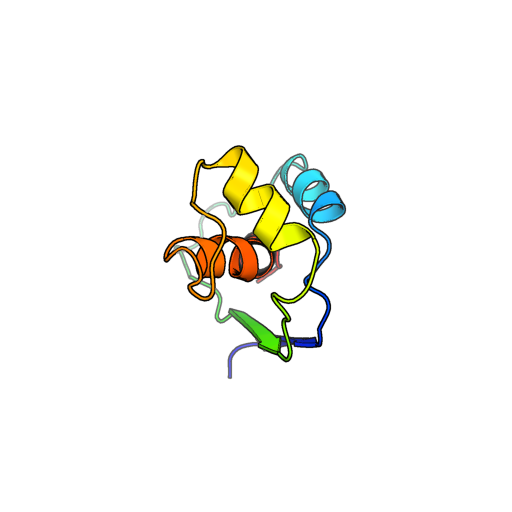131 -3.792 -15.198 1.00 83.06 86 GLU A O 1
ATOM 658 N N . LYS A 1 87 ? 13.045 -5.832 -14.955 1.00 75.06 87 LYS A N 1
ATOM 659 C CA . LYS A 1 87 ? 13.654 -5.825 -16.281 1.00 75.06 87 LYS A CA 1
ATOM 660 C C . LYS A 1 87 ? 12.617 -6.311 -17.294 1.00 75.06 87 LYS A C 1
ATOM 662 O O . LYS A 1 87 ? 11.831 -7.197 -16.979 1.00 75.06 87 LYS A O 1
ATOM 667 N N . ALA A 1 88 ? 12.617 -5.679 -18.464 1.00 67.62 88 ALA A N 1
ATOM 668 C CA . ALA A 1 88 ? 11.942 -6.212 -19.641 1.00 67.62 88 ALA A CA 1
ATOM 669 C C . ALA A 1 88 ? 12.646 -7.482 -20.133 1.00 67.62 88 ALA A C 1
ATOM 671 O O . ALA A 1 88 ? 13.875 -7.592 -19.885 1.00 67.62 88 ALA A O 1
#

Secondary structure (DSSP, 8-state):
--EEEEEESSPPPHHHHHHHHTSPP----S---PPP-EEEEEES----SHHHHHHHHHHTPPPSSSPPTTHHHHHHHHHHHHHHHS--

Foldseek 3Di:
DAPEAEAEQDFPDVVVLVVLVPDDDDDPPDDDDDQGRHHYYYPPHDPPDCVQVVVCVVVVHDDDPDGDPCVVVVVCVSVVSCSVNDDD

Solvent-accessible surface area (backbone atoms only — not comparable to full-atom values): 5866 Å² total; per-residue (Å²): 131,58,57,66,49,79,35,68,58,54,75,65,70,57,68,68,50,59,56,55,69,74,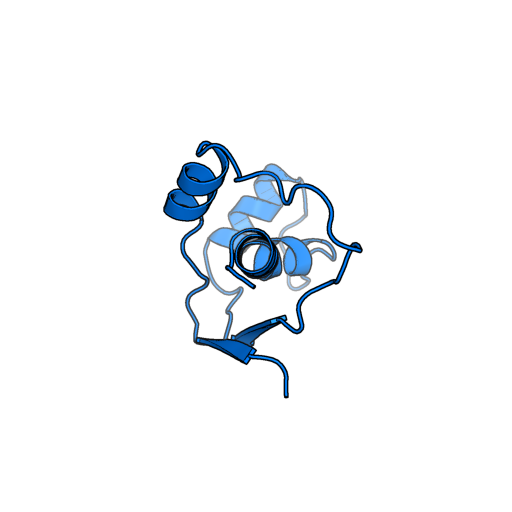48,86,75,80,75,82,81,87,68,82,94,74,83,68,66,68,41,73,47,78,43,78,72,76,70,92,55,71,62,52,59,51,49,25,64,76,73,70,48,79,87,69,97,66,79,62,90,64,49,62,56,65,72,46,43,45,52,55,55,42,66,76,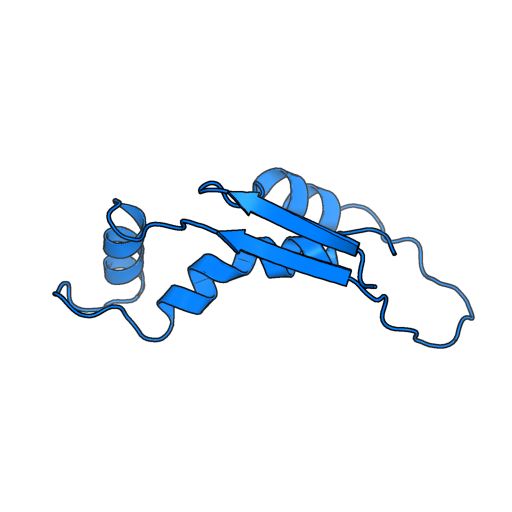70,53,82,122

Sequence (88 aa):
MPETLVYHTTPPALLPMYGRTLLPKQKQTGGDVSIPELSASLLGVSTAGKNLKRYQQVCGFAAGSHLPVTWPHVLAFPLHLKLLTEKA

Mean predicted aligned error: 7.71 Å

pLDDT: mean 82.68, std 11.45, range [49.12, 95.88]

Organism: NCBI:txid1033846